Protein AF-J3CUS9-F1 (afdb_monomer_lite)

Sequence (158 aa):
MATAKKPKETKAAQKLSPLLRSAFEVLNHGLWHFFRSDTSTDMKFALLHVDQAIELILKECVRAAGKSIYRNPKETITIWGAYEILAGLNVVIPERADLELLHEERNSIQHKYANPTADDAAFHIDKAMRFIRRFLTDQLGIDVKDYVSAEFLDQLDD

Secondary structure (DSSP, 8-state):
---PPPPP---------HHHHHHHHHHHHHHHHHHH---HHHHHHHHHHHHHHHHHHHHHHHHHTT---EEETTEE--HHHHHHHHHHTT---TTHHHHHHHHHHHHHHHHH-----HHHHHHHHHHHHHHHHHHIIIII---GGGTS-HHHHHHHH-

pLDDT: mean 91.8, std 14.25, range [42.41, 98.81]

Radius of gyration: 17.41 Å; chains: 1; bounding box: 66×29×44 Å

Structure (mmCIF, N/CA/C/O backbone):
data_AF-J3CUS9-F1
#
_entry.id   AF-J3CUS9-F1
#
loop_
_atom_site.group_PDB
_atom_site.id
_atom_site.type_symbol
_atom_site.label_atom_id
_atom_site.label_alt_id
_atom_site.label_comp_id
_atom_site.label_asym_id
_atom_site.label_entity_id
_atom_site.label_seq_id
_atom_site.pdbx_PDB_ins_code
_atom_site.Cartn_x
_atom_site.Cartn_y
_atom_site.Cartn_z
_atom_site.occupancy
_atom_site.B_iso_or_equiv
_atom_site.auth_seq_id
_atom_site.auth_comp_id
_atom_site.auth_asym_id
_atom_site.auth_atom_id
_atom_site.pdbx_PDB_model_num
ATOM 1 N N . MET A 1 1 ? -45.879 -7.197 -25.431 1.00 42.62 1 MET A N 1
ATOM 2 C CA . MET A 1 1 ? -45.584 -6.655 -24.087 1.00 42.62 1 MET A CA 1
ATOM 3 C C . MET A 1 1 ? -44.077 -6.685 -23.897 1.00 42.62 1 MET A C 1
ATOM 5 O O . MET A 1 1 ? -43.521 -7.765 -23.768 1.00 42.62 1 MET A O 1
ATOM 9 N N . ALA A 1 2 ? -43.412 -5.534 -24.002 1.00 42.41 2 ALA A N 1
ATOM 10 C CA . ALA A 1 2 ? -41.969 -5.422 -23.805 1.00 42.41 2 ALA A CA 1
ATOM 11 C C . ALA A 1 2 ? -41.696 -5.156 -22.319 1.00 42.41 2 ALA A C 1
ATOM 13 O O . ALA A 1 2 ? -42.160 -4.160 -21.767 1.00 42.41 2 ALA A O 1
ATOM 14 N N . THR A 1 3 ? -40.993 -6.070 -21.661 1.00 43.84 3 THR A N 1
ATOM 15 C CA . THR A 1 3 ? -40.544 -5.918 -20.277 1.00 43.84 3 THR A CA 1
ATOM 16 C C . THR A 1 3 ? -39.411 -4.894 -20.229 1.00 43.84 3 THR A C 1
ATOM 18 O O . THR A 1 3 ? -38.292 -5.149 -20.669 1.00 43.84 3 THR A O 1
ATOM 21 N N . ALA A 1 4 ? -39.713 -3.705 -19.709 1.00 49.84 4 ALA A N 1
ATOM 22 C CA . ALA A 1 4 ? -38.722 -2.670 -19.451 1.00 49.84 4 ALA A CA 1
ATOM 23 C C . ALA A 1 4 ? -37.705 -3.172 -18.410 1.00 49.84 4 ALA A C 1
ATOM 25 O O . ALA A 1 4 ? -38.066 -3.494 -17.275 1.00 49.84 4 ALA A O 1
ATOM 26 N N . LYS A 1 5 ? -36.424 -3.248 -18.796 1.00 51.44 5 LYS A N 1
ATOM 27 C CA . LYS A 1 5 ? -35.310 -3.466 -17.865 1.00 51.44 5 LYS A CA 1
ATOM 28 C C . LYS A 1 5 ? -35.280 -2.304 -16.870 1.00 51.44 5 LYS A C 1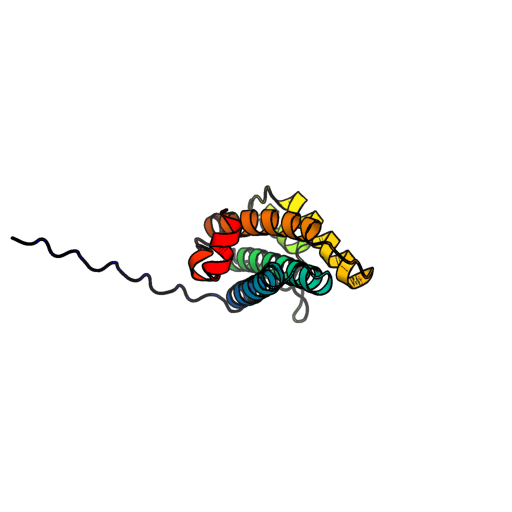
ATOM 30 O O . LYS A 1 5 ? -35.118 -1.155 -17.276 1.00 51.44 5 LYS A O 1
ATOM 35 N N . LYS A 1 6 ? -35.426 -2.609 -15.577 1.00 46.16 6 LYS A N 1
ATOM 36 C CA . LYS A 1 6 ? -35.204 -1.637 -14.499 1.00 46.16 6 LYS A CA 1
ATOM 37 C C . LYS A 1 6 ? -33.775 -1.070 -14.599 1.00 46.16 6 LYS A C 1
ATOM 39 O O . LYS A 1 6 ? -32.855 -1.847 -14.872 1.00 46.16 6 LYS A O 1
ATOM 44 N N . PRO A 1 7 ? -33.570 0.239 -14.371 1.00 47.94 7 PRO A N 1
ATOM 45 C CA . PRO A 1 7 ? -32.233 0.816 -14.289 1.00 47.94 7 PRO A CA 1
ATOM 46 C C . PRO A 1 7 ? -31.460 0.153 -13.144 1.00 47.94 7 PRO A C 1
ATOM 48 O O . PRO A 1 7 ? -32.019 -0.046 -12.065 1.00 47.94 7 PRO A O 1
ATOM 51 N N . LYS A 1 8 ? -30.188 -0.200 -13.373 1.00 47.31 8 LYS A N 1
ATOM 52 C CA . LYS A 1 8 ? -29.273 -0.578 -12.288 1.00 47.31 8 LYS A CA 1
ATOM 53 C C . LYS A 1 8 ? -29.157 0.622 -11.351 1.00 47.31 8 LYS A C 1
ATOM 55 O O . LYS A 1 8 ? -28.768 1.697 -11.797 1.00 47.31 8 LYS A O 1
ATOM 60 N N . GLU A 1 9 ? -29.512 0.435 -10.085 1.00 45.06 9 GLU A N 1
ATOM 61 C CA . GLU A 1 9 ? -29.268 1.422 -9.038 1.00 45.06 9 GLU A CA 1
ATOM 62 C C . GLU A 1 9 ? -27.768 1.722 -8.993 1.00 45.06 9 GLU A C 1
ATOM 64 O O . GLU A 1 9 ? -26.947 0.850 -8.699 1.00 45.06 9 GLU A O 1
ATOM 69 N N . THR A 1 10 ? -27.395 2.952 -9.335 1.00 48.66 10 THR A N 1
ATOM 70 C CA . THR A 1 10 ? -26.038 3.450 -9.147 1.00 48.66 10 THR A CA 1
ATOM 71 C C . THR A 1 10 ? -25.811 3.525 -7.639 1.00 48.66 10 THR A C 1
ATOM 73 O O . THR A 1 10 ? -26.376 4.400 -6.981 1.00 48.66 10 THR A O 1
ATOM 76 N N . LYS A 1 11 ? -25.042 2.586 -7.065 1.00 51.81 11 LYS A N 1
ATOM 77 C CA . LYS A 1 11 ? -24.581 2.683 -5.670 1.00 51.81 11 LYS A CA 1
ATOM 78 C C . LYS A 1 11 ? -24.000 4.086 -5.485 1.00 51.81 11 LYS A C 1
ATOM 80 O O . LYS A 1 11 ? -23.069 4.460 -6.195 1.00 51.81 11 LYS A O 1
ATOM 85 N N . ALA A 1 12 ? -24.563 4.874 -4.571 1.00 52.41 12 ALA A N 1
ATOM 86 C CA . ALA A 1 12 ? -23.964 6.145 -4.193 1.00 52.41 12 ALA A CA 1
ATOM 87 C C . ALA A 1 12 ? -22.525 5.858 -3.744 1.00 52.41 12 ALA A C 1
ATOM 89 O O . ALA A 1 12 ? -22.328 5.053 -2.834 1.00 52.41 12 ALA A O 1
ATOM 90 N N . ALA A 1 13 ? -21.537 6.453 -4.420 1.00 58.12 13 ALA A N 1
ATOM 91 C CA . ALA A 1 13 ? -20.130 6.219 -4.121 1.00 58.12 13 ALA A CA 1
ATOM 92 C C . ALA A 1 13 ? -19.892 6.495 -2.632 1.00 58.12 13 ALA A C 1
ATOM 94 O O . ALA A 1 13 ? -20.100 7.616 -2.155 1.00 58.12 13 ALA A O 1
ATOM 95 N N . GLN A 1 14 ? -19.516 5.456 -1.886 1.00 65.06 14 GLN A N 1
ATOM 96 C CA . GLN A 1 14 ? -19.257 5.569 -0.460 1.00 65.06 14 GLN A CA 1
ATOM 97 C C . GLN A 1 14 ? -18.174 6.630 -0.264 1.00 65.06 14 GLN A C 1
ATOM 99 O O . GLN A 1 14 ? -17.108 6.578 -0.884 1.00 65.06 14 GLN A O 1
ATOM 104 N N . LYS A 1 15 ? -18.469 7.654 0.543 1.00 84.25 15 LYS A N 1
ATOM 105 C CA . LYS A 1 15 ? -17.543 8.770 0.737 1.00 84.25 15 LYS A CA 1
ATOM 106 C C . LYS A 1 15 ? -16.321 8.260 1.500 1.00 84.25 15 LYS A C 1
ATOM 108 O O . LYS A 1 15 ? -16.388 8.069 2.712 1.00 84.25 15 LYS A O 1
ATOM 113 N N . LEU A 1 16 ? -15.226 8.033 0.776 1.00 92.94 16 LEU A N 1
ATOM 114 C CA . LEU A 1 16 ? -13.960 7.580 1.347 1.00 92.94 16 LEU A CA 1
ATOM 115 C C . LEU A 1 16 ? -13.438 8.564 2.397 1.00 92.94 16 LEU A C 1
ATOM 117 O O . LEU A 1 16 ? -13.582 9.785 2.248 1.00 92.94 16 LEU A O 1
ATOM 121 N N . SER A 1 17 ? -12.776 8.029 3.424 1.00 95.75 17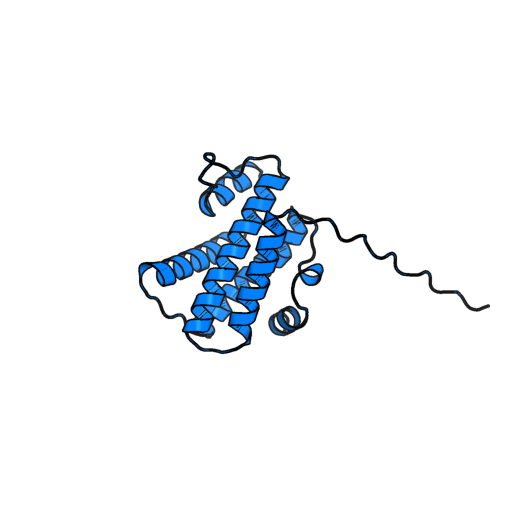 SER A N 1
ATOM 122 C CA . SER A 1 17 ? -11.970 8.846 4.327 1.00 95.75 17 SER A CA 1
ATOM 123 C C . SER A 1 17 ? -10.826 9.512 3.540 1.00 95.75 17 SER A C 1
ATOM 125 O O . SER A 1 17 ? -10.395 8.978 2.512 1.00 95.75 17 SER A O 1
ATOM 127 N N . PRO A 1 18 ? -10.298 10.662 3.995 1.00 96.38 18 PRO A N 1
ATOM 128 C CA . PRO A 1 18 ? -9.112 11.254 3.377 1.00 96.38 18 PRO A CA 1
ATOM 129 C C . PRO A 1 18 ? -7.927 10.280 3.326 1.00 96.38 18 PRO A C 1
ATOM 131 O O . PRO A 1 18 ? -7.235 10.221 2.320 1.00 96.38 18 PRO A O 1
ATOM 134 N N . LEU A 1 19 ? -7.750 9.466 4.372 1.00 96.75 19 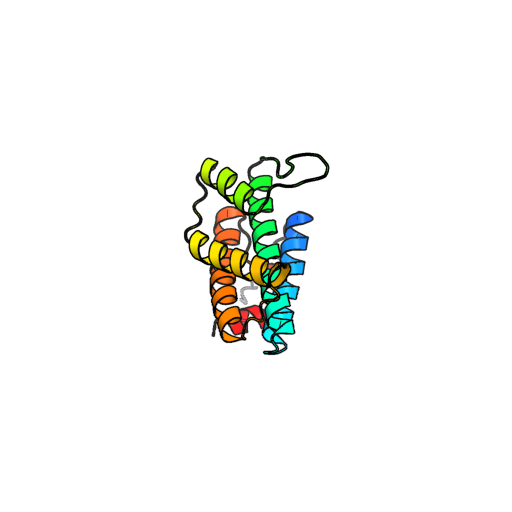LEU A N 1
ATOM 135 C CA . LEU A 1 19 ? -6.679 8.474 4.464 1.00 96.75 19 LEU A CA 1
ATOM 136 C C . LEU A 1 19 ? -6.795 7.403 3.373 1.00 96.75 19 LEU A C 1
ATOM 138 O O . LEU A 1 19 ? -5.826 7.123 2.672 1.00 96.75 19 LEU A O 1
ATOM 142 N N . LEU A 1 20 ? -7.991 6.838 3.205 1.00 97.31 20 LEU A N 1
ATOM 143 C CA . LEU A 1 20 ? -8.236 5.795 2.216 1.00 97.31 20 LEU A CA 1
ATOM 144 C C . LEU A 1 20 ? -8.221 6.344 0.786 1.00 97.31 20 LEU A C 1
ATOM 146 O O . LEU A 1 20 ? -7.731 5.682 -0.122 1.00 97.31 20 LEU A O 1
ATOM 150 N N . ARG A 1 21 ? -8.692 7.580 0.583 1.00 97.50 21 ARG A N 1
ATOM 151 C CA . ARG A 1 21 ? -8.532 8.281 -0.697 1.00 97.50 21 ARG A CA 1
ATOM 152 C C . ARG A 1 21 ? -7.055 8.405 -1.068 1.00 97.50 21 ARG A C 1
ATOM 154 O O . ARG A 1 21 ? -6.690 8.023 -2.173 1.00 97.50 21 ARG A O 1
ATOM 161 N N . SER A 1 22 ? -6.213 8.868 -0.143 1.00 98.00 22 SER A N 1
ATOM 162 C CA . SER A 1 22 ? -4.769 8.955 -0.375 1.00 98.00 22 SER A CA 1
ATOM 163 C C . SER A 1 22 ? -4.137 7.585 -0.626 1.00 98.00 22 SER A C 1
ATOM 165 O O . SER A 1 22 ? -3.225 7.488 -1.441 1.00 98.00 22 SER A O 1
ATOM 167 N N . ALA A 1 23 ? -4.640 6.521 0.011 1.00 98.38 23 ALA A N 1
ATOM 168 C CA . ALA A 1 23 ? -4.194 5.158 -0.265 1.00 98.38 23 ALA A CA 1
ATOM 169 C C . ALA A 1 23 ? -4.456 4.741 -1.723 1.00 98.38 23 ALA A C 1
ATOM 171 O O . ALA A 1 23 ? -3.583 4.159 -2.360 1.00 98.38 23 ALA A O 1
ATOM 172 N N . PHE A 1 24 ? -5.621 5.077 -2.283 1.00 98.25 24 PHE A N 1
ATOM 173 C CA . PHE A 1 24 ? -5.917 4.792 -3.690 1.00 98.25 24 PHE A CA 1
ATOM 174 C C . PHE A 1 24 ? -5.164 5.699 -4.663 1.00 98.25 24 PHE A C 1
ATOM 176 O O . PHE A 1 24 ? -4.733 5.232 -5.715 1.00 98.25 24 PHE A O 1
ATOM 183 N N . GLU A 1 25 ? -4.981 6.978 -4.333 1.00 98.06 25 GLU A N 1
ATOM 184 C CA . GLU A 1 25 ? -4.180 7.899 -5.149 1.00 98.06 25 GLU A CA 1
ATOM 185 C C . GLU A 1 25 ? -2.736 7.397 -5.268 1.00 98.06 25 GLU A C 1
ATOM 187 O O . GLU A 1 25 ? -2.203 7.288 -6.374 1.00 98.06 25 GLU A O 1
ATOM 192 N N . VAL A 1 26 ? -2.125 7.015 -4.142 1.00 98.25 26 VAL A N 1
ATOM 193 C CA . VAL A 1 26 ? -0.750 6.511 -4.133 1.00 98.25 26 VAL A CA 1
ATOM 194 C C . VAL A 1 26 ? -0.644 5.121 -4.769 1.00 98.25 26 VAL A C 1
ATOM 196 O O . VAL A 1 26 ? 0.312 4.868 -5.495 1.00 98.25 26 VAL A O 1
ATOM 199 N N . LEU A 1 27 ? -1.654 4.256 -4.609 1.00 98.56 27 LEU A N 1
ATOM 200 C CA . LEU A 1 27 ? -1.716 2.966 -5.302 1.00 98.56 27 LEU A CA 1
ATOM 201 C C . LEU A 1 27 ? -1.745 3.134 -6.827 1.00 98.56 27 LEU A C 1
ATOM 203 O O . LEU A 1 27 ? -0.938 2.521 -7.521 1.00 98.56 27 LEU A O 1
ATOM 207 N N . ASN A 1 28 ? -2.628 3.993 -7.352 1.00 98.12 28 ASN A N 1
ATOM 208 C CA . ASN A 1 28 ? -2.684 4.284 -8.790 1.00 98.12 28 ASN A CA 1
ATOM 209 C C . ASN A 1 28 ? -1.350 4.838 -9.298 1.00 98.12 28 ASN A C 1
ATOM 211 O O . ASN A 1 28 ? -0.914 4.477 -10.387 1.00 98.12 28 ASN A O 1
ATOM 215 N N . HIS A 1 29 ? -0.680 5.683 -8.511 1.00 98.06 29 HIS A N 1
ATOM 216 C CA . HIS A 1 29 ? 0.624 6.216 -8.889 1.00 98.06 29 HIS A CA 1
ATOM 217 C C . HIS A 1 29 ? 1.716 5.135 -8.914 1.00 98.06 29 HIS A C 1
ATOM 219 O O . HIS A 1 29 ? 2.530 5.104 -9.836 1.00 98.06 29 HIS A O 1
ATOM 225 N N . GLY A 1 30 ? 1.706 4.212 -7.949 1.00 98.31 30 GLY A N 1
ATOM 226 C CA . GLY A 1 30 ? 2.605 3.058 -7.940 1.00 98.31 30 GLY A CA 1
ATOM 227 C C . GLY A 1 30 ? 2.404 2.147 -9.150 1.00 98.31 30 GLY A C 1
ATOM 228 O O . GLY A 1 30 ? 3.375 1.791 -9.813 1.00 98.31 30 GLY A O 1
ATOM 229 N N . LEU A 1 31 ? 1.150 1.842 -9.492 1.00 98.19 31 LEU A N 1
ATOM 230 C CA . LEU A 1 31 ? 0.822 1.039 -10.674 1.00 98.19 31 LEU A CA 1
ATOM 231 C C . LEU A 1 31 ? 1.174 1.764 -11.979 1.00 98.19 31 LEU A C 1
ATOM 233 O O . LEU A 1 31 ? 1.709 1.146 -12.891 1.00 98.19 31 LEU A O 1
ATOM 237 N N . TRP A 1 32 ? 0.969 3.080 -12.056 1.00 97.81 32 TRP A N 1
ATOM 238 C CA . TRP A 1 32 ? 1.410 3.871 -13.205 1.00 97.81 32 TRP A CA 1
ATOM 239 C C . TRP A 1 32 ? 2.924 3.763 -13.434 1.00 97.81 32 TRP A C 1
ATOM 241 O O . TRP A 1 32 ? 3.360 3.577 -14.567 1.00 97.81 32 TRP A O 1
ATOM 251 N N . HIS A 1 33 ? 3.730 3.839 -12.370 1.00 98.12 33 HIS A N 1
ATOM 252 C CA . HIS A 1 33 ? 5.174 3.617 -12.465 1.00 98.12 33 HIS A CA 1
ATOM 253 C C . HIS A 1 33 ? 5.513 2.201 -12.931 1.00 98.12 33 HIS A C 1
ATOM 255 O O . HIS A 1 33 ? 6.381 2.043 -13.783 1.00 98.12 33 HIS A O 1
ATOM 261 N N . PHE A 1 34 ? 4.817 1.195 -12.404 1.00 97.88 34 PHE A N 1
ATOM 262 C CA . PHE A 1 34 ? 5.046 -0.200 -12.761 1.00 97.88 34 PHE A CA 1
ATOM 263 C C . PHE A 1 34 ? 4.767 -0.477 -14.246 1.00 97.88 34 PHE A C 1
ATOM 265 O O . PHE A 1 34 ? 5.601 -1.062 -14.923 1.00 97.88 34 PHE A O 1
ATOM 272 N N . PHE A 1 35 ? 3.639 -0.000 -14.778 1.00 96.62 35 PHE A N 1
ATOM 273 C CA . PHE A 1 35 ? 3.230 -0.312 -16.153 1.00 96.62 35 PHE A CA 1
ATOM 274 C C . PHE A 1 35 ? 3.863 0.574 -17.228 1.00 96.62 35 PHE A C 1
ATOM 276 O O . PHE A 1 35 ? 3.826 0.231 -18.407 1.00 96.62 35 PHE A O 1
ATOM 283 N N . ARG A 1 36 ? 4.428 1.735 -16.872 1.00 95.25 36 ARG A N 1
ATOM 284 C CA . ARG A 1 36 ? 4.939 2.671 -17.888 1.00 95.25 36 ARG A CA 1
ATOM 285 C C . ARG A 1 36 ? 6.320 2.312 -18.438 1.00 95.25 36 ARG A C 1
ATOM 287 O O . ARG A 1 36 ? 6.646 2.763 -19.535 1.00 95.25 36 ARG A O 1
ATOM 294 N N . SER A 1 37 ? 7.170 1.624 -17.670 1.00 94.69 37 SER A N 1
ATOM 295 C CA . SER A 1 37 ? 8.508 1.211 -18.116 1.00 94.69 37 SER A CA 1
ATOM 296 C C . SER A 1 37 ? 9.149 0.195 -17.171 1.00 94.69 37 SER A C 1
ATOM 298 O O . SER A 1 37 ? 8.857 0.197 -15.983 1.00 94.69 37 SER A O 1
ATOM 300 N N . ASP A 1 38 ? 10.134 -0.550 -17.675 1.00 96.56 38 ASP A N 1
ATOM 301 C CA . ASP A 1 38 ? 10.926 -1.516 -16.895 1.00 96.56 38 ASP A CA 1
ATOM 302 C C . ASP A 1 38 ? 12.195 -0.904 -16.273 1.00 96.56 38 ASP A C 1
ATOM 304 O O . ASP A 1 38 ? 13.138 -1.605 -15.894 1.00 96.56 38 ASP A O 1
ATOM 308 N N . THR A 1 39 ? 12.299 0.428 -16.212 1.00 97.88 39 THR A N 1
ATOM 309 C CA . THR A 1 39 ? 13.511 1.061 -15.679 1.00 97.88 39 THR A CA 1
ATOM 310 C C . THR A 1 39 ? 13.604 0.879 -14.168 1.00 97.88 39 THR A C 1
ATOM 312 O O . THR A 1 39 ? 12.611 0.989 -13.453 1.00 97.88 39 THR A O 1
ATOM 315 N N . SER A 1 40 ? 14.821 0.707 -13.638 1.00 96.69 40 SER A N 1
ATOM 316 C CA . SER A 1 40 ? 14.999 0.572 -12.184 1.00 96.69 40 SER A CA 1
ATOM 317 C C . SER A 1 40 ? 14.445 1.772 -11.403 1.00 96.69 40 SER A C 1
ATOM 319 O O . SER A 1 40 ? 13.892 1.609 -10.320 1.00 96.69 40 SER A O 1
ATOM 321 N N . THR A 1 41 ? 14.534 2.986 -11.959 1.00 97.75 41 THR A N 1
ATOM 322 C CA . THR A 1 41 ? 13.918 4.180 -11.362 1.00 97.75 41 THR A CA 1
ATOM 323 C C . THR A 1 41 ? 12.411 4.010 -11.197 1.00 97.75 41 THR A C 1
ATOM 325 O O . THR A 1 41 ? 11.873 4.347 -10.145 1.00 97.75 41 THR A O 1
ATOM 328 N N . ASP A 1 42 ? 11.734 3.472 -12.210 1.00 98.31 42 ASP A N 1
ATOM 329 C CA . ASP A 1 42 ? 10.302 3.210 -12.143 1.00 98.31 42 ASP A CA 1
ATOM 330 C C . ASP A 1 42 ? 9.947 2.097 -11.176 1.00 98.31 42 ASP A C 1
ATOM 332 O O . ASP A 1 42 ? 9.043 2.276 -10.363 1.00 98.31 42 ASP A O 1
ATOM 336 N N . MET A 1 43 ? 10.719 1.014 -11.165 1.00 98.44 43 MET A N 1
ATOM 337 C CA . MET A 1 43 ? 10.515 -0.079 -10.216 1.00 98.44 43 MET A CA 1
ATOM 338 C C . MET A 1 43 ? 10.661 0.393 -8.767 1.00 98.44 43 MET A C 1
ATOM 340 O O . MET A 1 43 ? 9.846 0.043 -7.915 1.00 98.44 43 MET A O 1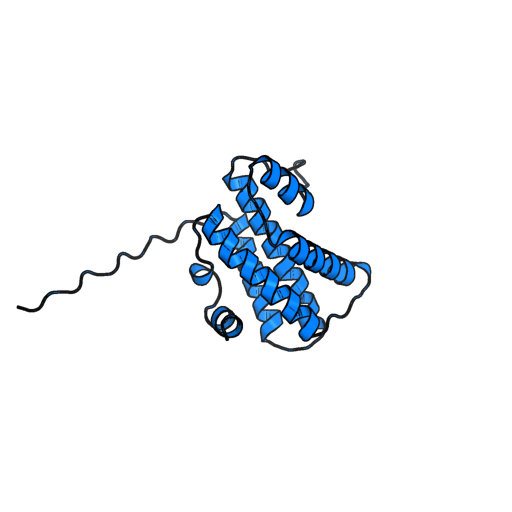
ATOM 344 N N . LYS A 1 44 ? 11.618 1.287 -8.479 1.00 98.38 44 LYS A N 1
ATOM 345 C CA . LYS A 1 44 ? 11.723 1.917 -7.153 1.00 98.38 44 LYS A CA 1
ATOM 346 C C . LYS A 1 44 ? 10.449 2.652 -6.774 1.00 98.38 44 LYS A C 1
ATOM 348 O O . LYS A 1 44 ? 9.936 2.459 -5.676 1.00 98.38 44 LYS A O 1
ATOM 353 N N . PHE A 1 45 ? 9.957 3.521 -7.654 1.00 98.38 45 PHE A N 1
ATOM 354 C CA . PHE A 1 45 ? 8.766 4.307 -7.357 1.00 98.38 45 PHE A CA 1
ATOM 355 C C . PHE A 1 45 ? 7.514 3.438 -7.269 1.00 98.38 45 PHE A C 1
ATOM 357 O O . PHE A 1 45 ? 6.681 3.704 -6.407 1.00 98.38 45 PHE A O 1
ATOM 364 N N . ALA A 1 46 ? 7.394 2.388 -8.078 1.00 98.50 46 ALA A N 1
ATOM 365 C CA . ALA A 1 46 ? 6.315 1.418 -7.957 1.00 98.50 46 ALA A CA 1
ATOM 366 C C . ALA A 1 46 ? 6.287 0.803 -6.548 1.00 98.50 46 ALA A C 1
ATOM 368 O O . ALA A 1 46 ? 5.283 0.924 -5.844 1.00 98.50 46 ALA A O 1
ATOM 369 N N . LEU A 1 47 ? 7.414 0.247 -6.090 1.00 98.62 47 LEU A N 1
ATOM 370 C CA . LEU A 1 47 ? 7.507 -0.402 -4.778 1.00 98.62 47 LEU A CA 1
ATOM 371 C C . LEU A 1 47 ? 7.318 0.576 -3.612 1.00 98.62 47 LEU A C 1
ATOM 373 O O . LEU A 1 47 ? 6.590 0.270 -2.669 1.00 98.62 47 LEU A O 1
ATOM 377 N N . LEU A 1 48 ? 7.897 1.779 -3.696 1.00 98.56 48 LEU A N 1
ATOM 378 C CA . LEU A 1 48 ? 7.721 2.833 -2.689 1.00 98.56 48 LEU A CA 1
ATOM 379 C C . LEU A 1 48 ? 6.247 3.217 -2.511 1.00 98.56 48 LEU A C 1
ATOM 381 O O . LEU A 1 48 ? 5.762 3.327 -1.385 1.00 98.56 48 LEU A O 1
ATOM 385 N N . HIS A 1 49 ? 5.537 3.439 -3.616 1.00 98.75 49 HIS A N 1
ATOM 386 C CA . HIS A 1 49 ? 4.147 3.880 -3.577 1.00 98.75 49 HIS A CA 1
ATOM 387 C C . HIS A 1 49 ? 3.186 2.754 -3.182 1.00 98.75 49 HIS A C 1
ATOM 389 O O . HIS A 1 49 ? 2.228 3.009 -2.452 1.00 98.75 49 HIS A O 1
ATOM 395 N N . VAL A 1 50 ? 3.437 1.514 -3.613 1.00 98.69 50 VAL A N 1
ATOM 396 C CA . VAL A 1 50 ? 2.584 0.371 -3.257 1.00 98.69 50 VAL A CA 1
ATOM 397 C C . VAL A 1 50 ? 2.749 -0.028 -1.788 1.00 98.69 50 VAL A C 1
ATOM 399 O O . VAL A 1 50 ? 1.737 -0.234 -1.118 1.00 98.69 50 VAL A O 1
ATOM 402 N N . ASP A 1 51 ? 3.969 -0.035 -1.238 1.00 98.75 51 ASP A N 1
ATOM 403 C CA . ASP A 1 51 ? 4.179 -0.222 0.210 1.00 98.75 51 ASP A CA 1
ATOM 404 C C . ASP A 1 51 ? 3.465 0.876 1.021 1.00 98.75 51 ASP A C 1
ATOM 406 O O . ASP A 1 51 ? 2.747 0.594 1.984 1.00 98.75 51 ASP A O 1
ATOM 410 N N . GLN A 1 52 ? 3.563 2.134 0.574 1.00 98.69 52 GLN A N 1
ATOM 411 C CA . GLN A 1 52 ? 2.845 3.245 1.198 1.00 98.69 52 GLN A CA 1
ATOM 412 C C . GLN A 1 52 ? 1.320 3.064 1.125 1.00 98.69 52 GLN A C 1
ATOM 414 O O . GLN A 1 52 ? 0.627 3.355 2.103 1.00 98.69 52 GLN A O 1
ATOM 419 N N . ALA A 1 53 ? 0.780 2.582 0.001 1.00 98.75 53 ALA A N 1
ATOM 420 C CA . ALA A 1 53 ? -0.646 2.289 -0.138 1.00 98.75 53 ALA A CA 1
ATOM 421 C C . ALA A 1 53 ? -1.101 1.242 0.886 1.00 98.75 53 ALA A C 1
ATOM 423 O O . ALA A 1 53 ? -2.101 1.449 1.574 1.00 98.75 53 ALA A O 1
ATOM 424 N N . ILE A 1 54 ? -0.340 0.152 1.027 1.00 98.81 54 ILE A N 1
ATOM 425 C CA . ILE A 1 54 ? -0.601 -0.915 2.000 1.00 98.81 54 ILE A CA 1
ATOM 426 C C . ILE A 1 54 ? -0.613 -0.358 3.425 1.00 98.81 54 ILE A C 1
ATOM 428 O O . ILE A 1 54 ? -1.558 -0.618 4.172 1.00 98.81 54 ILE A O 1
ATOM 432 N N . GLU A 1 55 ? 0.379 0.456 3.798 1.00 98.69 55 GLU A N 1
ATOM 433 C CA . GLU A 1 55 ? 0.425 1.072 5.127 1.00 98.69 55 GLU A CA 1
ATOM 434 C C . GLU A 1 55 ? -0.826 1.927 5.399 1.00 98.69 55 GLU A C 1
ATOM 436 O O . GLU A 1 55 ? -1.421 1.845 6.478 1.00 98.69 55 GLU A O 1
ATOM 441 N N . LEU A 1 56 ? -1.267 2.725 4.420 1.00 98.69 56 LEU A N 1
ATOM 442 C CA . LEU A 1 56 ? -2.462 3.563 4.555 1.00 98.69 56 LEU A CA 1
ATOM 443 C C . LEU A 1 56 ? -3.752 2.732 4.636 1.00 98.69 56 LEU A C 1
ATOM 445 O O . LEU A 1 56 ? -4.631 3.069 5.430 1.00 98.69 56 LEU A O 1
ATOM 449 N N . ILE A 1 57 ? -3.857 1.635 3.880 1.00 98.69 57 ILE A N 1
ATOM 450 C CA . ILE A 1 57 ? -4.995 0.701 3.932 1.00 98.69 57 ILE A CA 1
ATOM 451 C C . ILE A 1 57 ? -5.084 0.028 5.306 1.00 98.69 57 ILE A C 1
ATOM 453 O O . ILE A 1 57 ? -6.157 -0.015 5.913 1.00 98.69 57 ILE A O 1
ATOM 457 N N . LEU A 1 58 ? -3.959 -0.455 5.836 1.00 98.69 58 LEU A N 1
ATOM 458 C CA . LEU A 1 58 ? -3.906 -1.066 7.166 1.00 98.69 58 LEU A CA 1
ATOM 459 C C . LEU A 1 58 ? -4.305 -0.056 8.251 1.00 98.69 58 LEU A C 1
ATOM 461 O O . LEU A 1 58 ? -5.114 -0.368 9.128 1.00 98.69 58 LEU A O 1
ATOM 465 N N . LYS A 1 59 ? -3.809 1.184 8.160 1.00 98.62 59 LYS A N 1
ATOM 466 C CA . LYS A 1 59 ? -4.201 2.281 9.061 1.00 98.62 59 LYS A CA 1
ATOM 467 C C . LYS A 1 59 ? -5.683 2.616 8.962 1.00 98.62 59 LYS A C 1
ATOM 469 O O . LYS A 1 59 ? -6.318 2.871 9.984 1.00 98.62 59 LYS A O 1
ATOM 474 N N . GLU A 1 60 ? -6.250 2.612 7.761 1.00 98.31 60 GLU A N 1
ATOM 475 C CA . GLU A 1 60 ? -7.682 2.826 7.581 1.00 98.31 60 GLU A CA 1
ATOM 476 C C . GLU A 1 60 ? -8.499 1.727 8.263 1.00 98.31 60 GLU A C 1
ATOM 478 O O . GLU A 1 60 ? -9.473 2.048 8.938 1.00 98.31 60 GLU A O 1
ATOM 483 N N . CYS A 1 61 ? -8.082 0.463 8.168 1.00 98.12 61 CYS A N 1
ATOM 484 C CA . CYS A 1 61 ? -8.743 -0.640 8.866 1.00 98.12 61 CYS A CA 1
ATOM 485 C C . CYS A 1 61 ? -8.701 -0.458 10.395 1.00 98.12 61 CYS A C 1
ATOM 487 O O . CYS A 1 61 ? -9.733 -0.545 11.062 1.00 98.12 61 CYS A O 1
ATOM 489 N N . VAL A 1 62 ? -7.542 -0.079 10.948 1.00 98.50 62 VAL A N 1
ATOM 490 C CA . VAL A 1 62 ? -7.400 0.273 12.374 1.00 98.50 62 VAL A CA 1
ATOM 491 C C . VAL A 1 62 ? -8.362 1.403 12.766 1.00 98.50 62 VAL A C 1
ATOM 493 O O . VAL A 1 62 ? -9.075 1.307 13.770 1.00 98.50 62 VAL A O 1
ATOM 496 N N . ARG A 1 63 ? -8.419 2.466 11.956 1.00 98.00 63 ARG A N 1
ATOM 497 C CA . ARG A 1 63 ? -9.299 3.621 12.177 1.00 98.00 63 ARG A CA 1
ATOM 498 C C . ARG A 1 63 ? -10.778 3.231 12.102 1.00 98.00 63 ARG A C 1
ATOM 500 O O . ARG A 1 63 ? -11.569 3.684 12.928 1.00 98.00 63 ARG A O 1
ATOM 507 N N . ALA A 1 64 ? -11.154 2.405 11.128 1.00 97.06 64 ALA A N 1
ATOM 508 C CA . ALA A 1 64 ? -12.516 1.916 10.933 1.00 97.06 64 ALA A CA 1
ATOM 509 C C . ALA A 1 64 ? -12.983 1.034 12.103 1.00 97.06 64 ALA A C 1
ATOM 511 O O . ALA A 1 64 ? -14.147 1.103 12.489 1.00 97.06 64 ALA A O 1
ATOM 512 N N . ALA A 1 65 ? -12.065 0.303 12.743 1.00 96.69 65 ALA A N 1
ATOM 513 C CA . ALA A 1 65 ? -12.315 -0.460 13.967 1.00 96.69 65 ALA A CA 1
ATOM 514 C C . ALA A 1 65 ? -12.392 0.403 15.250 1.00 96.69 65 ALA A C 1
ATOM 516 O O . ALA A 1 65 ? -12.431 -0.126 16.363 1.00 96.69 65 ALA A O 1
ATOM 517 N N . GLY A 1 66 ? -12.387 1.736 15.127 1.00 97.06 66 GLY A N 1
ATOM 518 C CA . GLY A 1 66 ? -12.498 2.661 16.257 1.00 97.06 66 GLY A CA 1
ATOM 519 C C . GLY A 1 66 ? -11.220 2.801 17.090 1.00 97.06 66 GLY A C 1
ATOM 520 O O . GLY A 1 66 ? -11.279 3.278 18.224 1.00 97.06 66 GLY A O 1
ATOM 521 N N . LYS A 1 67 ? -10.060 2.389 16.563 1.00 97.88 67 LYS A N 1
ATOM 522 C CA . LYS A 1 67 ? -8.756 2.563 17.217 1.00 97.88 67 LYS A CA 1
ATOM 523 C C . LYS A 1 67 ? -8.022 3.780 16.651 1.00 97.88 67 LYS A C 1
ATOM 525 O O . LYS A 1 67 ? -8.148 4.122 15.477 1.00 97.88 67 LYS A O 1
ATOM 530 N N . SER A 1 68 ? -7.241 4.449 17.500 1.00 96.56 68 SER A N 1
ATOM 531 C CA . SER A 1 68 ? -6.404 5.571 17.067 1.00 96.56 68 SER A CA 1
ATOM 532 C C . SER A 1 68 ? -5.213 5.068 16.254 1.00 96.56 68 SER A C 1
ATOM 534 O O . SER A 1 68 ? -4.527 4.139 16.674 1.00 96.56 68 SER A O 1
ATOM 536 N N . ILE A 1 69 ? -4.926 5.737 15.136 1.00 97.75 69 ILE A N 1
ATOM 537 C CA . ILE A 1 69 ? -3.675 5.562 14.384 1.00 97.75 69 ILE A CA 1
ATOM 538 C C . ILE A 1 69 ? -2.571 6.513 14.857 1.00 97.75 69 ILE A C 1
ATOM 540 O O . ILE A 1 69 ? -1.447 6.414 14.380 1.00 97.75 69 ILE A O 1
ATOM 544 N N . TYR A 1 70 ? -2.869 7.451 15.759 1.00 97.00 70 TYR A N 1
ATOM 545 C CA . TYR A 1 70 ? -1.907 8.420 16.282 1.00 97.00 70 TYR A CA 1
ATOM 546 C C . TYR A 1 70 ? -1.247 7.884 17.548 1.00 97.00 70 TYR A C 1
ATOM 548 O O . TYR A 1 70 ? -1.941 7.542 18.507 1.00 97.00 70 TYR A O 1
ATOM 556 N N . ARG A 1 71 ? 0.089 7.873 17.563 1.00 92.25 71 ARG A N 1
ATOM 557 C CA . ARG A 1 71 ? 0.892 7.670 18.781 1.00 92.25 71 ARG A CA 1
ATOM 558 C C . ARG A 1 71 ? 0.977 8.962 19.585 1.00 92.25 71 ARG A C 1
ATOM 560 O O . ARG A 1 71 ? 0.896 8.961 20.807 1.00 92.25 71 ARG A O 1
ATOM 567 N N . ASN A 1 72 ? 1.125 10.070 18.868 1.00 93.19 72 ASN A N 1
ATOM 568 C CA . ASN A 1 72 ? 1.102 11.437 19.368 1.00 93.19 72 ASN A CA 1
ATOM 569 C C . ASN A 1 72 ? 0.624 12.365 18.223 1.00 93.19 72 ASN A C 1
ATOM 571 O O . ASN A 1 72 ? 0.459 11.897 17.096 1.00 93.19 72 ASN A O 1
ATOM 575 N N . PRO A 1 73 ? 0.404 13.673 18.451 1.00 90.69 73 PRO A N 1
ATOM 576 C CA . PRO A 1 73 ? -0.116 14.570 17.411 1.00 90.69 73 PRO A CA 1
ATOM 577 C C . PRO A 1 73 ? 0.747 14.704 16.144 1.00 90.69 73 PRO A C 1
ATOM 579 O O . PRO A 1 73 ? 0.259 15.215 15.140 1.00 90.69 73 PRO A O 1
ATOM 582 N N . LYS A 1 74 ? 2.021 14.292 16.181 1.00 93.12 74 LYS A N 1
ATOM 583 C CA . LYS A 1 74 ? 2.978 14.419 15.070 1.00 93.12 74 LYS A CA 1
ATOM 584 C C . LYS A 1 74 ? 3.328 13.085 14.412 1.00 93.12 74 LYS A C 1
ATOM 586 O O . LYS A 1 74 ? 3.992 13.082 13.382 1.00 93.12 74 LYS A O 1
ATOM 591 N N . GLU A 1 75 ? 2.906 11.968 14.995 1.00 94.06 75 GLU A N 1
ATOM 592 C CA . GLU A 1 75 ? 3.346 10.637 14.595 1.00 94.06 75 GLU A CA 1
ATOM 593 C C . GLU A 1 75 ? 2.169 9.664 14.582 1.00 94.06 75 GLU A C 1
ATOM 595 O O . GLU A 1 75 ? 1.417 9.531 15.556 1.00 94.06 75 GLU A O 1
ATOM 600 N N . THR A 1 76 ? 2.043 8.941 13.473 1.00 97.00 76 THR A N 1
ATOM 601 C CA . THR A 1 76 ? 1.115 7.816 13.364 1.00 97.00 76 THR A CA 1
ATOM 602 C C . THR A 1 76 ? 1.852 6.498 13.560 1.00 97.00 76 THR A C 1
ATOM 604 O O . THR A 1 76 ? 3.075 6.437 13.484 1.00 97.00 76 THR A O 1
ATOM 607 N N . ILE A 1 77 ? 1.112 5.431 13.839 1.00 97.81 77 ILE A N 1
ATOM 608 C CA . ILE A 1 77 ? 1.657 4.074 13.892 1.00 97.81 77 ILE A CA 1
ATOM 609 C C . ILE A 1 77 ? 2.387 3.727 12.586 1.00 97.81 77 ILE A C 1
ATOM 611 O O . ILE A 1 77 ? 2.072 4.266 11.531 1.00 97.81 77 ILE A O 1
ATOM 615 N N . THR A 1 78 ? 3.359 2.828 12.645 1.00 96.44 78 THR A N 1
ATOM 616 C CA . THR A 1 78 ? 3.995 2.250 11.451 1.00 96.44 78 THR A CA 1
ATOM 617 C C . THR A 1 78 ? 3.155 1.092 10.906 1.00 96.44 78 THR A C 1
ATOM 619 O O . THR A 1 78 ? 2.170 0.698 11.539 1.00 96.44 78 THR A O 1
ATOM 622 N N . ILE A 1 79 ? 3.567 0.492 9.783 1.00 96.56 79 ILE A N 1
ATOM 623 C CA . ILE A 1 79 ? 2.980 -0.767 9.295 1.00 96.56 79 ILE A CA 1
ATOM 624 C C . ILE A 1 79 ? 2.999 -1.866 10.375 1.00 96.56 79 ILE A C 1
ATOM 626 O O . ILE A 1 79 ? 1.990 -2.524 10.618 1.00 96.56 79 ILE A O 1
ATOM 630 N N . TRP A 1 80 ? 4.101 -1.970 11.125 1.00 97.31 80 TRP A N 1
ATOM 631 C CA . TRP A 1 80 ? 4.264 -2.910 12.237 1.00 97.31 80 TRP A CA 1
ATOM 632 C C . TRP A 1 80 ? 3.251 -2.669 13.356 1.00 97.31 80 TRP A C 1
ATOM 634 O O . TRP A 1 80 ? 2.587 -3.598 13.810 1.00 97.31 80 TRP A O 1
ATOM 644 N N . GLY A 1 81 ? 3.068 -1.405 13.749 1.00 97.62 81 GLY A N 1
ATOM 645 C CA . GLY A 1 81 ? 2.060 -1.044 14.745 1.00 97.62 81 GLY A CA 1
ATOM 646 C C . GLY A 1 81 ? 0.635 -1.327 14.261 1.00 97.62 81 GLY A C 1
ATOM 647 O O . GLY A 1 81 ? -0.220 -1.706 15.059 1.00 97.62 81 GLY A O 1
ATOM 648 N N . ALA A 1 82 ? 0.370 -1.187 12.958 1.00 98.19 82 ALA A N 1
ATOM 649 C CA . ALA A 1 82 ? -0.915 -1.575 12.389 1.00 98.19 82 ALA A CA 1
ATOM 650 C C . ALA A 1 82 ? -1.131 -3.094 12.479 1.00 98.19 82 ALA A C 1
ATOM 652 O O . ALA A 1 82 ? -2.204 -3.512 12.911 1.00 98.19 82 ALA A O 1
ATOM 653 N N . TYR A 1 83 ? -0.119 -3.916 12.172 1.00 98.31 83 TYR A N 1
ATOM 654 C CA . TYR A 1 83 ? -0.209 -5.372 12.332 1.00 98.31 83 TYR A CA 1
ATOM 655 C C . TYR A 1 83 ? -0.512 -5.797 13.768 1.00 98.31 83 TYR A C 1
ATOM 657 O O . TYR A 1 83 ? -1.377 -6.645 13.975 1.00 98.31 83 TYR A O 1
ATOM 665 N N . GLU A 1 84 ? 0.156 -5.208 14.760 1.00 97.81 84 GLU A N 1
ATOM 666 C CA . GLU A 1 84 ? -0.076 -5.529 16.173 1.00 97.81 84 GLU A CA 1
ATOM 667 C C . GLU A 1 84 ? -1.514 -5.217 16.605 1.00 97.81 84 GLU A C 1
ATOM 669 O O . GLU A 1 84 ? -2.182 -6.052 17.219 1.00 97.81 84 GLU A O 1
ATOM 674 N N . ILE A 1 85 ? -2.018 -4.031 16.247 1.00 98.12 85 ILE A N 1
ATOM 675 C CA . ILE A 1 85 ? -3.380 -3.620 16.601 1.00 98.12 85 ILE A CA 1
ATOM 676 C C . ILE A 1 85 ? -4.411 -4.510 15.902 1.00 98.12 85 ILE A C 1
ATOM 678 O O . ILE A 1 85 ? -5.359 -4.961 16.544 1.00 98.12 85 ILE A O 1
ATOM 682 N N . LEU A 1 86 ? -4.229 -4.783 14.608 1.00 98.19 86 LEU A N 1
ATOM 683 C CA . LEU A 1 86 ? -5.136 -5.623 13.823 1.00 98.19 86 LEU A CA 1
ATOM 684 C C . LEU A 1 86 ? -5.148 -7.074 14.317 1.00 98.19 86 LEU A C 1
ATOM 686 O O . LEU A 1 86 ? -6.222 -7.660 14.446 1.00 98.19 86 LEU A O 1
ATOM 690 N N . ALA A 1 87 ? -3.992 -7.623 14.695 1.00 97.50 87 ALA A N 1
ATOM 691 C CA . ALA A 1 87 ? -3.916 -8.938 15.325 1.00 97.50 87 ALA A CA 1
ATOM 692 C C . ALA A 1 87 ? -4.697 -8.975 16.650 1.00 97.50 87 ALA A C 1
ATOM 694 O O . ALA A 1 87 ? -5.465 -9.905 16.885 1.00 97.50 87 ALA A O 1
ATOM 695 N N . GLY A 1 88 ? -4.589 -7.928 17.480 1.00 97.62 88 GLY A N 1
ATOM 696 C CA . GLY A 1 88 ? -5.391 -7.781 18.703 1.00 97.62 88 GLY A CA 1
ATOM 697 C C . GLY A 1 88 ? -6.903 -7.639 18.460 1.00 97.62 88 GLY A C 1
ATOM 698 O O . GLY A 1 88 ? -7.696 -7.849 19.376 1.00 97.62 88 GLY A O 1
ATOM 699 N N . LEU A 1 89 ? -7.309 -7.307 17.231 1.00 96.75 89 LEU A N 1
ATOM 700 C CA . LEU A 1 89 ? -8.701 -7.265 16.770 1.00 96.75 89 LEU A CA 1
ATOM 701 C C . LEU A 1 89 ? -9.136 -8.561 16.062 1.00 96.75 89 LEU A C 1
ATOM 703 O O . 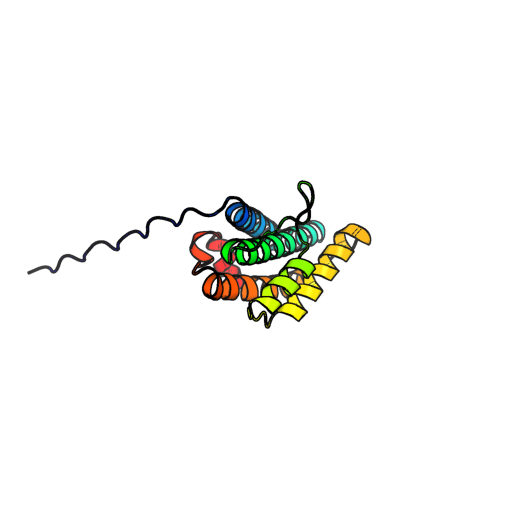LEU A 1 89 ? -10.238 -8.611 15.521 1.00 96.75 89 LEU A O 1
ATOM 707 N N . ASN A 1 90 ? -8.304 -9.607 16.079 1.00 96.75 90 ASN A N 1
ATOM 708 C CA . ASN A 1 90 ? -8.506 -10.874 15.367 1.00 96.75 90 ASN A CA 1
ATOM 709 C C . ASN A 1 90 ? -8.611 -10.732 13.837 1.00 96.75 90 ASN A C 1
ATOM 711 O O . ASN A 1 90 ? -9.206 -11.581 13.172 1.00 96.75 90 ASN A O 1
ATOM 715 N N . VAL A 1 91 ? -8.022 -9.681 13.261 1.00 97.44 91 VAL A N 1
ATOM 716 C CA . VAL A 1 91 ? -7.901 -9.538 11.806 1.00 97.44 91 VAL A CA 1
ATOM 717 C C . VAL A 1 91 ? -6.698 -10.351 11.335 1.00 97.44 91 VAL A C 1
ATOM 719 O O . VAL A 1 91 ? -5.557 -10.078 11.709 1.00 97.44 91 VAL A O 1
ATOM 722 N N . VAL A 1 92 ? -6.954 -11.360 10.503 1.00 94.62 92 VAL A N 1
ATOM 723 C CA . VAL A 1 92 ? -5.916 -12.241 9.955 1.00 94.62 92 VAL A CA 1
ATOM 724 C C . VAL A 1 92 ? -5.401 -11.680 8.630 1.00 94.62 92 VAL A C 1
ATOM 726 O O . VAL A 1 92 ? -6.176 -11.327 7.739 1.00 94.62 92 VAL A O 1
ATOM 729 N N . ILE A 1 93 ? -4.075 -11.631 8.490 1.00 97.62 93 ILE A N 1
ATOM 730 C CA . ILE A 1 93 ? -3.384 -11.214 7.264 1.00 97.62 93 ILE A CA 1
ATOM 731 C C . ILE A 1 93 ? -2.472 -12.367 6.830 1.00 97.62 93 ILE A C 1
ATOM 733 O O . ILE A 1 93 ? -1.320 -12.425 7.261 1.00 97.62 93 ILE A O 1
ATOM 737 N N . PRO A 1 94 ? -2.984 -13.324 6.033 1.00 97.38 94 PRO A N 1
ATOM 738 C CA . PRO A 1 94 ? -2.193 -14.458 5.560 1.00 97.38 94 PRO A CA 1
ATOM 739 C C . PRO A 1 94 ? -0.970 -14.036 4.737 1.00 97.38 94 PRO A C 1
ATOM 741 O O . PRO A 1 94 ? 0.076 -14.665 4.833 1.00 97.38 94 PRO A O 1
ATOM 744 N N . GLU A 1 95 ? -1.079 -12.941 3.982 1.00 97.94 95 GLU A N 1
ATOM 745 C CA . GLU A 1 95 ? -0.023 -12.406 3.111 1.00 97.94 95 GLU A CA 1
ATOM 746 C C . GLU A 1 95 ? 1.077 -11.661 3.878 1.00 97.94 95 GLU A C 1
ATOM 748 O O . GLU A 1 95 ? 1.978 -11.095 3.268 1.00 97.94 95 GLU A O 1
ATOM 753 N N . ARG A 1 96 ? 1.021 -11.626 5.217 1.00 97.31 96 ARG A N 1
ATOM 754 C CA . ARG A 1 96 ? 1.913 -10.801 6.039 1.00 97.31 96 ARG A CA 1
ATOM 755 C C . ARG A 1 96 ? 3.389 -11.011 5.694 1.00 97.31 96 ARG A C 1
ATOM 757 O O . ARG A 1 96 ? 4.091 -10.023 5.547 1.00 97.31 96 ARG A O 1
ATOM 764 N N . ALA A 1 97 ? 3.841 -12.254 5.525 1.00 97.94 97 ALA A N 1
ATOM 765 C CA . ALA A 1 97 ? 5.238 -12.541 5.190 1.00 97.94 97 ALA A CA 1
ATOM 766 C C . ALA A 1 97 ? 5.668 -11.912 3.848 1.00 97.94 97 ALA A C 1
ATOM 768 O O . ALA A 1 97 ? 6.761 -11.361 3.747 1.00 97.94 97 ALA A O 1
ATOM 769 N N . ASP A 1 98 ? 4.794 -11.927 2.838 1.00 98.38 98 ASP A N 1
ATOM 770 C CA . ASP A 1 98 ? 5.073 -11.314 1.534 1.00 98.38 98 ASP A CA 1
ATOM 771 C C . ASP A 1 98 ? 5.098 -9.778 1.626 1.00 98.38 98 ASP A C 1
ATOM 773 O O . ASP A 1 98 ? 5.925 -9.118 0.993 1.00 98.38 98 ASP A O 1
ATOM 777 N N . LEU A 1 99 ? 4.219 -9.196 2.449 1.00 98.44 99 LEU A N 1
ATOM 778 C CA . LEU A 1 99 ? 4.201 -7.752 2.700 1.00 98.44 99 LEU A CA 1
ATOM 779 C C . LEU A 1 99 ? 5.428 -7.287 3.496 1.00 98.44 99 LEU A C 1
ATOM 781 O O . LEU A 1 99 ? 5.929 -6.192 3.260 1.00 98.44 99 LEU A O 1
ATOM 785 N N . GLU A 1 100 ? 5.926 -8.107 4.424 1.00 98.25 100 GLU A N 1
ATOM 786 C CA . GLU A 1 100 ? 7.173 -7.843 5.151 1.00 98.25 100 GLU A CA 1
ATOM 787 C C . GLU A 1 100 ? 8.371 -7.812 4.190 1.00 98.25 100 GLU A C 1
ATOM 789 O O . GLU A 1 100 ? 9.203 -6.912 4.289 1.00 98.25 100 GLU A O 1
ATOM 794 N N . LEU A 1 101 ? 8.420 -8.716 3.202 1.00 98.06 101 LEU A N 1
ATOM 795 C CA . LEU A 1 101 ? 9.446 -8.686 2.153 1.00 98.06 101 LEU A CA 1
ATOM 796 C C . LEU A 1 101 ? 9.375 -7.411 1.301 1.00 98.06 101 LEU A C 1
ATOM 798 O O . LEU A 1 101 ? 10.407 -6.787 1.064 1.00 98.06 101 LEU A O 1
ATOM 802 N N . LEU A 1 102 ? 8.177 -6.991 0.878 1.00 98.50 102 LEU A N 1
ATOM 803 C CA . LEU A 1 102 ? 7.994 -5.718 0.164 1.00 98.50 102 LEU A CA 1
ATOM 804 C C . LEU A 1 102 ? 8.474 -4.527 1.005 1.00 98.50 102 LEU A C 1
ATOM 806 O O . LEU A 1 102 ? 9.191 -3.658 0.508 1.00 98.50 102 LEU A O 1
ATOM 810 N N . HIS A 1 103 ? 8.120 -4.494 2.287 1.00 98.25 103 HIS A N 1
ATOM 811 C CA . HIS A 1 103 ? 8.527 -3.413 3.175 1.00 98.25 103 HIS A CA 1
ATOM 812 C C . HIS A 1 103 ? 10.054 -3.338 3.343 1.00 98.25 103 HIS A C 1
ATOM 814 O O . HIS A 1 103 ? 10.633 -2.249 3.340 1.00 98.25 103 HIS A O 1
ATOM 820 N N . GLU A 1 104 ? 10.732 -4.484 3.430 1.00 97.56 104 GLU A N 1
ATOM 821 C CA . GLU A 1 104 ? 12.195 -4.543 3.493 1.00 97.56 104 GLU A CA 1
ATOM 822 C C . GLU A 1 104 ? 12.875 -4.131 2.180 1.00 97.56 104 GLU A C 1
ATOM 824 O O . GLU A 1 104 ? 13.908 -3.447 2.206 1.00 97.56 104 GLU A O 1
ATOM 829 N N . GLU A 1 105 ? 12.286 -4.470 1.032 1.00 97.81 105 GLU A N 1
ATOM 830 C CA . GLU A 1 105 ? 12.759 -3.994 -0.272 1.00 97.81 105 GLU A CA 1
ATOM 831 C C . GLU A 1 105 ? 12.614 -2.469 -0.367 1.00 97.81 105 GLU A C 1
ATOM 833 O O . GLU A 1 105 ? 13.566 -1.756 -0.699 1.00 97.81 105 GLU A O 1
ATOM 838 N N . ARG A 1 106 ? 11.467 -1.930 0.067 1.00 97.75 106 ARG A N 1
ATOM 839 C CA . ARG A 1 106 ? 11.246 -0.485 0.175 1.00 97.75 106 ARG A CA 1
ATOM 840 C C . ARG A 1 106 ? 12.290 0.186 1.067 1.00 97.75 106 ARG A C 1
ATOM 842 O O . ARG A 1 106 ? 12.858 1.215 0.684 1.00 97.75 106 ARG A O 1
ATOM 849 N N . ASN A 1 107 ? 12.574 -0.384 2.237 1.00 97.38 107 ASN A N 1
ATOM 850 C CA . ASN A 1 107 ? 13.609 0.120 3.144 1.00 97.38 107 ASN A CA 1
ATOM 851 C C . ASN A 1 107 ? 14.995 0.094 2.480 1.00 97.38 107 ASN A C 1
ATOM 853 O O . ASN A 1 107 ? 15.776 1.039 2.617 1.00 97.38 107 ASN A O 1
ATOM 857 N N . SER A 1 108 ? 15.305 -0.953 1.718 1.00 97.56 108 SER A N 1
ATOM 858 C CA . SER A 1 108 ? 16.572 -1.077 0.992 1.00 97.56 108 SER A CA 1
ATOM 859 C C . SER A 1 108 ? 16.702 -0.045 -0.136 1.00 97.56 108 SER A C 1
ATOM 861 O O . SER A 1 108 ? 17.777 0.537 -0.308 1.00 97.56 108 SER A O 1
ATOM 863 N N . ILE A 1 109 ? 15.615 0.285 -0.837 1.00 97.50 109 ILE A N 1
ATOM 864 C CA . ILE A 1 109 ? 15.580 1.382 -1.817 1.00 97.50 109 ILE A CA 1
ATOM 865 C C . ILE A 1 109 ? 15.909 2.721 -1.143 1.00 97.50 109 ILE A C 1
ATOM 867 O O . ILE A 1 109 ? 16.762 3.462 -1.636 1.00 97.50 109 ILE A O 1
ATOM 871 N N . GLN A 1 110 ? 15.270 3.024 -0.007 1.00 96.00 110 GLN A N 1
ATOM 872 C CA . GLN A 1 110 ? 15.419 4.315 0.681 1.00 96.00 110 GLN A CA 1
ATOM 873 C C . GLN A 1 110 ? 16.771 4.482 1.381 1.00 96.00 110 GLN A C 1
ATOM 875 O O . GLN A 1 110 ? 17.322 5.582 1.398 1.00 96.00 110 GLN A O 1
ATOM 880 N N . HIS A 1 111 ? 17.307 3.412 1.971 1.00 95.75 111 HIS A N 1
ATOM 881 C CA . HIS A 1 111 ? 18.459 3.502 2.874 1.00 95.75 111 HIS A CA 1
ATOM 882 C C . HIS A 1 111 ? 19.747 2.897 2.315 1.00 95.75 111 HIS A C 1
ATOM 884 O O . HIS A 1 111 ? 20.827 3.213 2.811 1.00 95.75 111 HIS A O 1
ATOM 890 N N . LYS A 1 112 ? 19.656 2.027 1.303 1.00 95.25 112 LYS A N 1
ATOM 891 C CA . LYS A 1 112 ? 20.798 1.264 0.768 1.00 95.25 112 LYS A CA 1
ATOM 892 C C . LYS A 1 112 ? 20.984 1.434 -0.742 1.00 95.25 112 LYS A C 1
ATOM 894 O O . LYS A 1 112 ? 21.809 0.739 -1.324 1.00 95.25 112 LYS A O 1
ATOM 899 N N . TYR A 1 113 ? 20.250 2.357 -1.369 1.00 92.44 113 TYR A N 1
ATOM 900 C CA . TYR A 1 113 ? 20.307 2.626 -2.810 1.00 92.44 113 TYR A CA 1
ATOM 901 C C . TYR A 1 113 ? 20.029 1.392 -3.687 1.00 92.44 113 TYR A C 1
ATOM 903 O O . TYR A 1 113 ? 20.556 1.298 -4.799 1.00 92.44 113 TYR A O 1
ATOM 911 N N . ALA A 1 114 ? 19.188 0.464 -3.217 1.00 95.06 114 ALA A N 1
ATOM 912 C CA . ALA A 1 114 ? 18.790 -0.704 -4.000 1.00 95.06 114 ALA A CA 1
ATOM 913 C C . ALA A 1 114 ? 18.165 -0.296 -5.348 1.00 95.06 114 ALA A C 1
ATOM 915 O O . ALA A 1 114 ? 17.549 0.770 -5.469 1.00 95.06 114 ALA A O 1
ATOM 916 N N . ASN A 1 115 ? 18.376 -1.134 -6.363 1.00 96.31 115 ASN A N 1
ATOM 917 C CA . ASN A 1 115 ? 17.939 -0.950 -7.747 1.00 96.31 115 ASN A CA 1
ATOM 918 C C . ASN A 1 115 ? 17.174 -2.209 -8.183 1.00 96.31 115 ASN A C 1
ATOM 920 O O . ASN A 1 115 ? 17.776 -3.061 -8.837 1.00 96.31 115 ASN A O 1
ATOM 924 N N . PRO A 1 116 ? 15.895 -2.354 -7.794 1.00 96.38 116 PRO A N 1
ATOM 925 C CA . PRO A 1 116 ? 15.095 -3.517 -8.163 1.00 96.38 116 PRO A CA 1
ATOM 926 C C . PRO A 1 116 ? 14.971 -3.631 -9.684 1.00 96.38 116 PRO A C 1
ATOM 928 O O . PRO A 1 116 ? 14.920 -2.613 -10.395 1.00 96.38 116 PRO A O 1
ATOM 931 N N . THR A 1 117 ? 14.936 -4.873 -10.162 1.00 97.81 117 THR A N 1
ATOM 932 C CA . THR A 1 117 ? 14.600 -5.215 -11.547 1.00 97.81 117 THR A CA 1
ATOM 933 C C . THR A 1 117 ? 13.083 -5.229 -11.753 1.00 97.81 117 THR A C 1
ATOM 935 O O . THR A 1 117 ? 12.312 -5.137 -10.794 1.00 97.81 117 THR A O 1
ATOM 938 N N . ALA A 1 118 ? 12.644 -5.339 -13.010 1.00 97.62 118 ALA A N 1
ATOM 939 C CA . ALA A 1 118 ? 11.228 -5.506 -13.329 1.00 97.62 118 ALA A CA 1
ATOM 940 C C . ALA A 1 118 ? 10.652 -6.802 -12.735 1.00 97.62 118 ALA A C 1
ATOM 942 O O . ALA A 1 118 ? 9.548 -6.778 -12.199 1.00 97.62 118 ALA A O 1
ATOM 943 N N . ASP A 1 119 ? 11.424 -7.893 -12.735 1.00 97.62 119 ASP A N 1
ATOM 944 C CA . ASP A 1 119 ? 11.006 -9.175 -12.157 1.00 97.62 119 ASP A CA 1
ATOM 945 C C . ASP A 1 119 ? 10.857 -9.091 -10.630 1.00 97.62 119 ASP A C 1
ATOM 947 O O . ASP A 1 119 ? 9.856 -9.560 -10.080 1.00 97.62 119 ASP A O 1
ATOM 951 N N . ASP A 1 120 ? 11.808 -8.438 -9.946 1.00 96.38 120 ASP A N 1
ATOM 952 C CA . ASP A 1 120 ? 11.720 -8.200 -8.496 1.00 96.38 120 ASP A CA 1
ATOM 953 C C . ASP A 1 120 ? 10.453 -7.401 -8.167 1.00 96.38 120 ASP A C 1
ATOM 955 O O . ASP A 1 120 ? 9.689 -7.745 -7.262 1.00 96.38 120 ASP A O 1
ATOM 959 N N . ALA A 1 121 ? 10.194 -6.340 -8.938 1.00 98.06 121 ALA A N 1
ATOM 960 C CA . ALA A 1 121 ? 9.016 -5.517 -8.739 1.00 98.06 121 ALA A CA 1
ATOM 961 C C . ALA A 1 121 ? 7.722 -6.282 -9.029 1.00 98.06 121 ALA A C 1
ATOM 963 O O . ALA A 1 121 ? 6.796 -6.225 -8.222 1.00 98.06 121 ALA A O 1
ATOM 964 N N . ALA A 1 122 ? 7.661 -7.038 -10.126 1.00 97.81 122 ALA A N 1
ATOM 965 C CA . ALA A 1 122 ? 6.492 -7.824 -10.507 1.00 97.81 122 ALA A CA 1
ATOM 966 C C . ALA A 1 122 ? 6.103 -8.830 -9.417 1.00 97.81 122 ALA A C 1
ATOM 968 O O . ALA A 1 122 ? 4.923 -8.938 -9.075 1.00 97.81 122 ALA A O 1
ATOM 969 N N . PHE A 1 123 ? 7.088 -9.499 -8.804 1.00 97.75 123 PHE A N 1
ATOM 970 C CA . PHE A 1 123 ? 6.854 -10.386 -7.665 1.00 97.75 123 PHE A CA 1
ATOM 971 C C . PHE A 1 123 ? 6.137 -9.660 -6.519 1.00 97.75 123 PHE A C 1
ATOM 973 O O . PHE A 1 123 ? 5.100 -10.121 -6.038 1.00 97.75 123 PHE A O 1
ATOM 980 N N . HIS A 1 124 ? 6.654 -8.506 -6.095 1.00 98.44 124 HIS A N 1
ATOM 981 C CA . HIS A 1 124 ? 6.063 -7.755 -4.991 1.00 98.44 124 HIS A CA 1
ATOM 982 C C . HIS A 1 124 ? 4.694 -7.157 -5.336 1.00 98.44 124 HIS A C 1
ATOM 984 O O . HIS A 1 124 ? 3.796 -7.166 -4.492 1.00 98.44 124 HIS A O 1
ATOM 990 N N . ILE A 1 125 ? 4.516 -6.659 -6.562 1.00 98.19 125 ILE A N 1
ATOM 991 C CA . ILE A 1 125 ? 3.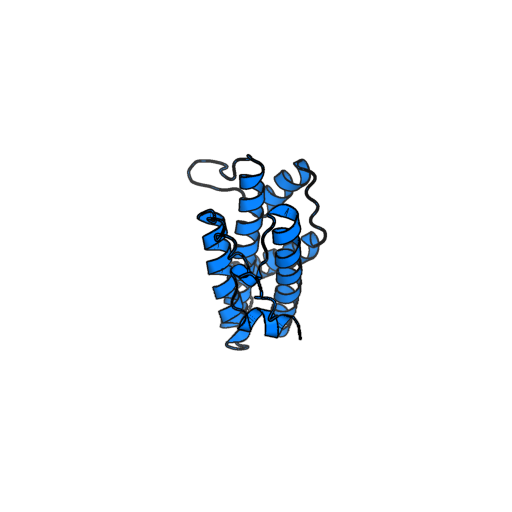257 -6.070 -7.029 1.00 98.19 125 ILE A CA 1
ATOM 992 C C . ILE A 1 125 ? 2.149 -7.131 -7.087 1.00 98.19 125 ILE A C 1
ATOM 994 O O . ILE A 1 125 ? 1.051 -6.861 -6.599 1.00 98.19 125 ILE A O 1
ATOM 998 N N . ASP A 1 126 ? 2.427 -8.349 -7.574 1.00 97.44 126 ASP A N 1
ATOM 999 C CA . ASP A 1 126 ? 1.466 -9.469 -7.551 1.00 97.44 126 ASP A CA 1
ATOM 1000 C C . ASP A 1 126 ? 0.974 -9.748 -6.122 1.00 97.44 126 ASP A C 1
ATOM 1002 O O . ASP A 1 126 ? -0.234 -9.765 -5.858 1.00 97.44 126 ASP A O 1
ATOM 1006 N N . LYS A 1 127 ? 1.897 -9.908 -5.164 1.00 98.12 127 LYS A N 1
ATOM 1007 C CA . LYS A 1 127 ? 1.536 -10.190 -3.763 1.00 98.12 127 LYS A CA 1
ATOM 1008 C C . LYS A 1 127 ? 0.775 -9.040 -3.118 1.00 98.12 127 LYS A C 1
ATOM 1010 O O . LYS A 1 127 ? -0.251 -9.272 -2.472 1.00 98.12 127 LYS A O 1
ATOM 1015 N N . ALA A 1 128 ? 1.225 -7.807 -3.339 1.00 98.38 128 ALA A N 1
ATOM 1016 C CA . ALA A 1 128 ? 0.557 -6.615 -2.843 1.00 98.38 128 ALA A CA 1
ATOM 1017 C C . ALA A 1 128 ? -0.876 -6.509 -3.375 1.00 98.38 128 ALA A C 1
ATOM 1019 O O . ALA A 1 128 ? -1.803 -6.275 -2.601 1.00 98.38 128 ALA A O 1
ATOM 1020 N N . MET A 1 129 ? -1.091 -6.732 -4.672 1.00 98.00 129 MET A N 1
ATOM 1021 C CA . MET A 1 129 ? -2.412 -6.596 -5.285 1.00 98.00 129 MET A CA 1
ATOM 1022 C C . MET A 1 129 ? -3.378 -7.706 -4.871 1.00 98.00 129 MET A C 1
ATOM 1024 O O . MET A 1 129 ? -4.562 -7.421 -4.668 1.00 98.00 129 MET A O 1
ATOM 1028 N N . ARG A 1 130 ? -2.894 -8.937 -4.655 1.00 97.00 130 ARG A N 1
ATOM 1029 C CA . ARG A 1 130 ? -3.695 -10.013 -4.040 1.00 97.00 130 ARG A CA 1
ATOM 1030 C C . ARG A 1 130 ? -4.158 -9.629 -2.639 1.00 97.00 130 ARG A C 1
ATOM 1032 O O . ARG A 1 130 ? -5.355 -9.709 -2.354 1.00 97.00 130 ARG A O 1
ATOM 1039 N N . PHE A 1 131 ? -3.233 -9.152 -1.803 1.00 98.44 131 PHE A N 1
ATOM 1040 C CA . PHE A 1 131 ? -3.555 -8.660 -0.467 1.00 98.44 131 PHE A CA 1
ATOM 1041 C C . PHE A 1 131 ? -4.564 -7.508 -0.524 1.00 98.44 131 PHE A C 1
ATOM 1043 O O . PHE A 1 131 ? -5.593 -7.585 0.136 1.00 98.44 131 PHE A O 1
ATOM 1050 N N . ILE A 1 132 ? -4.320 -6.469 -1.328 1.00 98.44 132 ILE A N 1
ATOM 1051 C CA . ILE A 1 132 ? -5.181 -5.279 -1.412 1.00 98.44 132 ILE A CA 1
ATOM 1052 C C . ILE A 1 132 ? -6.605 -5.669 -1.821 1.00 98.44 132 ILE A C 1
ATOM 1054 O O . ILE A 1 132 ? -7.557 -5.278 -1.145 1.00 98.44 132 ILE A O 1
ATOM 1058 N N . ARG A 1 133 ? -6.762 -6.470 -2.885 1.00 96.94 133 ARG A N 1
ATOM 1059 C CA . ARG A 1 133 ? -8.076 -6.926 -3.376 1.00 96.94 133 ARG A CA 1
ATOM 1060 C C . ARG A 1 133 ? -8.851 -7.662 -2.286 1.00 96.94 133 ARG A C 1
ATOM 1062 O O . ARG A 1 133 ? -9.998 -7.313 -1.996 1.00 96.94 133 ARG A O 1
ATOM 1069 N N . ARG A 1 134 ? -8.212 -8.653 -1.660 1.00 97.50 134 ARG A N 1
ATOM 1070 C CA . ARG A 1 134 ? -8.823 -9.453 -0.596 1.00 97.50 134 ARG A CA 1
ATOM 1071 C C . ARG A 1 134 ? -9.132 -8.598 0.633 1.00 97.50 134 ARG A C 1
ATOM 1073 O O . ARG A 1 134 ? -10.259 -8.583 1.110 1.00 97.50 134 ARG A O 1
ATOM 1080 N N . PHE A 1 135 ? -8.144 -7.871 1.140 1.00 98.25 135 PHE A N 1
ATOM 1081 C CA . PHE A 1 135 ? -8.229 -7.157 2.408 1.00 98.25 135 PHE A CA 1
ATOM 1082 C C . PHE A 1 135 ? -9.242 -6.011 2.368 1.00 98.25 135 PHE A C 1
ATOM 1084 O O . PHE A 1 135 ? -10.017 -5.860 3.309 1.00 98.25 135 PHE A O 1
ATOM 1091 N N . LEU A 1 136 ? -9.292 -5.235 1.278 1.00 97.69 136 LEU A N 1
ATOM 1092 C CA . LEU A 1 136 ? -10.311 -4.194 1.107 1.00 97.69 136 LEU A CA 1
ATOM 1093 C C . LEU A 1 136 ? -11.723 -4.786 1.079 1.00 97.69 136 LEU A C 1
ATOM 1095 O O . LEU A 1 136 ? -12.623 -4.244 1.723 1.00 97.69 136 LEU A O 1
ATOM 1099 N N . THR A 1 137 ? -11.901 -5.914 0.391 1.00 96.50 137 THR A N 1
ATOM 1100 C CA . THR A 1 137 ? -13.192 -6.605 0.319 1.00 96.50 137 THR A CA 1
ATOM 1101 C C . THR A 1 137 ? -13.601 -7.122 1.697 1.00 96.50 137 THR A C 1
ATOM 1103 O O . THR A 1 137 ? -14.675 -6.781 2.188 1.00 96.50 137 THR A O 1
ATOM 1106 N N . ASP A 1 138 ? -12.723 -7.887 2.348 1.00 96.81 138 ASP A N 1
ATOM 1107 C CA . ASP A 1 138 ? -13.017 -8.569 3.609 1.00 96.81 138 ASP A CA 1
ATOM 1108 C C . ASP A 1 138 ? -13.203 -7.593 4.778 1.00 96.81 138 ASP A C 1
ATOM 1110 O O . ASP A 1 138 ? -14.065 -7.802 5.629 1.00 96.81 138 ASP A O 1
ATOM 1114 N N . GLN A 1 139 ? -12.370 -6.548 4.854 1.00 97.19 139 GLN A N 1
ATOM 1115 C CA . GLN A 1 139 ? -12.288 -5.684 6.037 1.00 97.19 139 GLN A CA 1
ATOM 1116 C C . GLN A 1 139 ? -13.020 -4.355 5.877 1.00 97.19 139 GLN A C 1
ATOM 1118 O O . GLN A 1 139 ? -13.438 -3.770 6.875 1.00 97.19 139 GLN A O 1
ATOM 1123 N N . LEU A 1 140 ? -13.164 -3.855 4.647 1.00 95.31 140 LEU A N 1
ATOM 1124 C CA . LEU A 1 140 ? -13.767 -2.546 4.378 1.00 95.31 140 LEU A CA 1
ATOM 1125 C C . LEU A 1 140 ? -14.993 -2.624 3.457 1.00 95.31 140 LEU A C 1
ATOM 1127 O O . LEU A 1 140 ? -15.673 -1.613 3.288 1.00 95.31 140 LEU A O 1
ATOM 1131 N N . GLY A 1 141 ? -15.309 -3.797 2.893 1.00 95.69 141 GLY A N 1
ATOM 1132 C CA . GLY A 1 141 ? -16.424 -3.972 1.959 1.00 95.69 141 GLY A CA 1
ATOM 1133 C C . GLY A 1 141 ? -16.237 -3.210 0.644 1.00 95.69 141 GLY A C 1
ATOM 1134 O O . GLY A 1 141 ? -17.227 -2.825 0.019 1.00 95.69 141 GLY A O 1
ATOM 1135 N N . ILE A 1 142 ? -14.985 -2.952 0.259 1.00 95.19 142 ILE A N 1
ATOM 1136 C CA . ILE A 1 142 ? -14.619 -2.133 -0.898 1.00 95.19 142 ILE A CA 1
ATOM 1137 C C . ILE A 1 142 ? -14.045 -3.011 -2.005 1.00 95.19 142 ILE A C 1
ATOM 1139 O O . ILE A 1 142 ? -13.106 -3.769 -1.771 1.00 95.19 142 ILE A O 1
ATOM 1143 N N . ASP A 1 143 ? -14.573 -2.845 -3.218 1.00 94.88 143 ASP A N 1
ATOM 1144 C CA . ASP A 1 143 ? -13.967 -3.393 -4.429 1.00 94.88 143 ASP A CA 1
ATOM 1145 C C . ASP A 1 143 ? -12.906 -2.414 -4.952 1.00 94.88 143 ASP A C 1
ATOM 1147 O O . ASP A 1 143 ? -13.177 -1.231 -5.173 1.00 94.88 143 ASP A O 1
ATOM 1151 N N . VAL A 1 144 ? -11.681 -2.901 -5.161 1.00 94.00 144 VAL A N 1
ATOM 1152 C CA . VAL A 1 144 ? -10.576 -2.086 -5.690 1.00 94.00 144 VAL A CA 1
ATOM 1153 C C . VAL A 1 144 ? -10.903 -1.503 -7.072 1.00 94.00 144 VAL A C 1
ATOM 1155 O O . VAL A 1 144 ? -10.414 -0.426 -7.413 1.00 94.00 144 VAL A O 1
ATOM 1158 N N . LYS A 1 145 ? -11.762 -2.180 -7.849 1.00 93.31 145 LYS A N 1
ATOM 1159 C CA . LYS A 1 145 ? -12.179 -1.780 -9.203 1.00 93.31 145 LYS A CA 1
ATOM 1160 C C . LYS A 1 145 ? -12.923 -0.452 -9.240 1.00 93.31 145 LYS A C 1
ATOM 1162 O O . LYS A 1 145 ? -12.929 0.213 -10.270 1.00 93.31 145 LYS A O 1
ATOM 1167 N N . ASP A 1 146 ? -13.515 -0.048 -8.121 1.00 91.69 146 ASP A N 1
ATOM 1168 C CA . ASP A 1 146 ? -14.221 1.228 -8.021 1.00 91.69 146 ASP A CA 1
ATOM 1169 C C . ASP A 1 146 ? -13.252 2.427 -7.928 1.00 91.69 146 ASP A C 1
ATOM 1171 O O . ASP A 1 146 ? -13.672 3.574 -8.102 1.00 91.69 146 ASP A O 1
ATOM 1175 N N . TYR A 1 147 ? -11.962 2.183 -7.649 1.00 93.44 147 TYR A N 1
ATOM 1176 C CA . TYR A 1 147 ? -10.993 3.229 -7.287 1.00 93.44 147 TYR A CA 1
ATOM 1177 C C . TYR A 1 147 ? -9.629 3.134 -7.989 1.00 93.44 147 TYR A C 1
ATOM 1179 O O . TYR A 1 147 ? -8.846 4.085 -7.925 1.00 93.44 147 TYR A O 1
ATOM 1187 N N . VAL A 1 148 ? -9.327 2.022 -8.658 1.00 92.06 148 VAL A N 1
ATOM 1188 C CA . VAL A 1 148 ? -8.095 1.823 -9.438 1.00 92.06 148 VAL A CA 1
ATOM 1189 C C . VAL A 1 148 ? -8.433 1.717 -10.921 1.00 92.06 148 VAL A C 1
ATOM 1191 O O . VAL A 1 148 ? -9.452 1.131 -11.281 1.00 92.06 148 VAL A O 1
ATOM 1194 N N . SER A 1 149 ? -7.589 2.299 -11.781 1.00 89.06 149 SER A N 1
ATOM 1195 C CA . SER A 1 149 ? -7.787 2.261 -13.236 1.00 89.06 149 SER A CA 1
ATOM 1196 C C . SER A 1 149 ? -7.956 0.827 -13.746 1.00 89.06 149 SER A C 1
ATOM 1198 O O . SER A 1 149 ? -7.118 -0.031 -13.467 1.00 89.06 149 SER A O 1
ATOM 1200 N N . ALA A 1 150 ? -9.006 0.583 -14.537 1.00 84.81 150 ALA A N 1
ATOM 1201 C CA . ALA A 1 150 ? -9.270 -0.724 -15.141 1.00 84.81 150 ALA A CA 1
ATOM 1202 C C . ALA A 1 150 ? -8.090 -1.213 -15.998 1.00 84.81 150 ALA A C 1
ATOM 1204 O O . ALA A 1 150 ? -7.730 -2.378 -15.914 1.00 84.81 150 ALA A O 1
ATOM 1205 N N . GLU A 1 151 ? -7.415 -0.302 -16.707 1.00 86.00 151 GLU A N 1
ATOM 1206 C CA . GLU A 1 151 ? -6.224 -0.603 -17.516 1.00 86.00 151 GLU A CA 1
ATOM 1207 C C . GLU A 1 151 ? -5.108 -1.280 -16.708 1.00 86.00 151 GLU A C 1
ATOM 1209 O O . GLU A 1 151 ? -4.416 -2.155 -17.219 1.00 86.00 151 GLU A O 1
ATOM 1214 N N . PHE A 1 152 ? -4.933 -0.893 -15.442 1.00 88.94 152 PHE A N 1
ATOM 1215 C CA . PHE A 1 152 ? -3.940 -1.509 -14.563 1.00 88.94 152 PHE A CA 1
ATOM 1216 C C . PHE A 1 152 ? -4.412 -2.855 -14.023 1.00 88.94 152 PHE A C 1
ATOM 1218 O O . PHE A 1 152 ? -3.602 -3.746 -13.802 1.00 88.94 152 PHE A O 1
ATOM 1225 N N . LEU A 1 153 ? -5.712 -2.998 -13.762 1.00 84.88 153 LEU A N 1
ATOM 1226 C CA . LEU A 1 153 ? -6.263 -4.230 -13.203 1.00 84.88 153 LEU A CA 1
ATOM 1227 C C . LEU A 1 153 ? -6.305 -5.350 -14.240 1.00 84.88 153 LEU A C 1
ATOM 1229 O O . LEU A 1 153 ? -6.005 -6.482 -13.876 1.00 84.88 153 LEU A O 1
ATOM 1233 N N . ASP A 1 154 ? -6.617 -5.021 -15.493 1.00 85.38 154 ASP A N 1
ATOM 1234 C CA . ASP A 1 154 ? -6.645 -5.979 -16.597 1.00 85.38 154 ASP A CA 1
ATOM 1235 C C . ASP A 1 154 ? -5.244 -6.570 -16.837 1.00 85.38 154 ASP A C 1
ATOM 1237 O O . ASP A 1 154 ? -5.099 -7.782 -16.918 1.00 85.38 154 ASP A O 1
ATOM 1241 N N . GLN A 1 155 ? -4.193 -5.740 -16.798 1.00 82.69 155 GLN A N 1
ATOM 1242 C CA . GLN A 1 155 ? -2.795 -6.185 -16.940 1.00 82.69 155 GLN A CA 1
ATOM 1243 C C . GLN A 1 155 ? -2.274 -7.057 -15.781 1.00 82.69 155 GLN A C 1
ATOM 1245 O O . GLN A 1 155 ? -1.205 -7.648 -15.901 1.00 82.69 155 GLN A O 1
ATOM 1250 N N . LEU A 1 156 ? -2.977 -7.106 -14.644 1.00 83.50 156 LEU A N 1
ATOM 1251 C CA . LEU A 1 156 ? -2.627 -7.959 -13.497 1.00 83.50 156 LEU A CA 1
ATOM 1252 C C . LEU A 1 156 ? -3.391 -9.285 -13.476 1.00 83.50 156 LEU A C 1
ATOM 1254 O O . LEU A 1 156 ? -3.013 -10.180 -12.723 1.00 83.50 156 LEU A O 1
ATOM 1258 N N . ASP A 1 157 ? -4.512 -9.358 -14.196 1.00 76.06 157 ASP A N 1
ATOM 1259 C CA . ASP A 1 157 ? -5.405 -10.517 -14.211 1.00 76.06 157 ASP A CA 1
ATOM 1260 C C . ASP A 1 157 ? -5.116 -11.453 -15.422 1.00 76.06 157 ASP A C 1
ATOM 1262 O O . ASP A 1 157 ? -5.747 -12.510 -15.518 1.00 76.06 157 ASP A O 1
ATOM 1266 N N . ASP A 1 158 ? -4.155 -11.088 -16.288 1.00 50.47 158 ASP A N 1
ATOM 1267 C CA . ASP A 1 158 ? -3.565 -11.895 -17.382 1.00 50.47 158 ASP A CA 1
ATOM 1268 C C . ASP A 1 158 ? -2.397 -12.787 -16.903 1.00 50.47 158 ASP A C 1
ATOM 1270 O O . ASP A 1 158 ? -2.315 -13.954 -17.365 1.00 50.47 158 ASP A O 1
#

Foldseek 3Di:
DDDDDDDDPDPPPDDDDPLLLQLLVLQQQLLCLLPVDFFLVSLLSNLLSLLVSLQSLLCVLCVVVVHAQDPDPVDGDGSVRSVVSCVVVVNDQPLVVLSVVSVVQNVCVVPVVDRDGSVRSLSSVLSSVVRCQVCCCPRVVDHSPVRHDPVSVVVSVD